Protein AF-A0A8J6JDP2-F1 (afdb_monomer)

Foldseek 3Di:
DWDWDADVVWAIEIFDPVLVVQDDPVRVVVCVVPPDDVPADPLNSQLVVLRVPAPYRVRSHVSSVVVSND

Mean predicted aligned error: 2.98 Å

Structure (mmCIF, N/CA/C/O backbone):
data_AF-A0A8J6JDP2-F1
#
_entry.id   AF-A0A8J6JDP2-F1
#
loop_
_atom_site.group_PDB
_atom_site.id
_atom_site.type_symbol
_atom_site.label_atom_id
_atom_site.label_alt_id
_atom_site.label_comp_id
_atom_site.label_asym_id
_atom_site.label_entity_id
_atom_site.label_seq_id
_atom_site.pdbx_PDB_ins_code
_atom_site.Cartn_x
_atom_site.Cartn_y
_atom_site.Cartn_z
_atom_site.occupancy
_atom_site.B_iso_or_equiv
_atom_site.auth_seq_id
_atom_site.auth_comp_id
_atom_site.auth_asym_id
_atom_site.au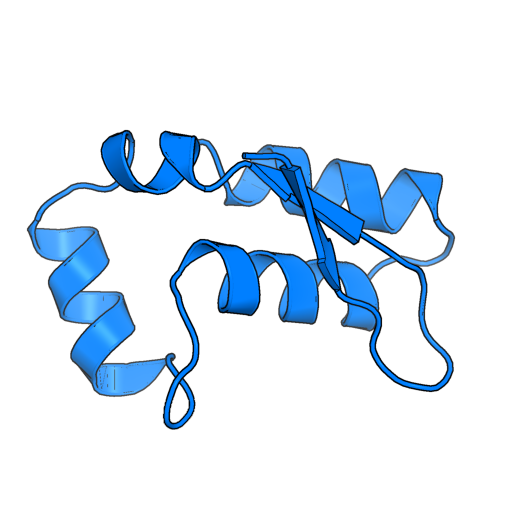th_atom_id
_atom_site.pdbx_PDB_model_num
ATOM 1 N N . MET A 1 1 ? -12.162 2.942 -12.305 1.00 57.12 1 MET A N 1
ATOM 2 C CA . MET A 1 1 ? -13.424 2.455 -11.709 1.00 57.12 1 MET A CA 1
ATOM 3 C C . MET A 1 1 ? -13.173 2.379 -10.217 1.00 57.12 1 MET A C 1
ATOM 5 O O . MET A 1 1 ? -12.136 1.838 -9.849 1.00 57.12 1 MET A O 1
ATOM 9 N N . PHE A 1 2 ? -14.010 3.027 -9.408 1.00 67.56 2 PHE A N 1
ATOM 10 C CA . PHE A 1 2 ? -13.867 3.013 -7.953 1.00 67.56 2 PHE A CA 1
ATOM 11 C C . PHE A 1 2 ? -14.662 1.837 -7.395 1.00 67.56 2 PHE A C 1
ATOM 13 O O . PHE A 1 2 ? -15.851 1.731 -7.687 1.00 67.56 2 PHE A O 1
ATOM 20 N N . ASP A 1 3 ? -14.002 0.995 -6.607 1.00 83.12 3 ASP A N 1
ATOM 21 C CA . ASP A 1 3 ? -14.609 -0.119 -5.870 1.00 83.12 3 ASP A CA 1
ATOM 22 C C . ASP A 1 3 ? -14.386 0.099 -4.360 1.00 83.12 3 ASP A C 1
ATOM 24 O O . ASP A 1 3 ? -13.743 1.071 -3.951 1.00 83.12 3 ASP A O 1
ATOM 28 N N . ALA A 1 4 ? -14.896 -0.795 -3.511 1.00 79.56 4 ALA A N 1
ATOM 29 C CA . ALA A 1 4 ? -14.639 -0.749 -2.074 1.00 79.56 4 ALA A CA 1
ATOM 30 C C . ALA A 1 4 ? -14.389 -2.141 -1.487 1.00 79.56 4 ALA A C 1
ATOM 32 O O . ALA A 1 4 ? -15.059 -3.105 -1.856 1.00 79.56 4 ALA A O 1
ATOM 33 N N . ILE A 1 5 ? -13.462 -2.221 -0.531 1.00 86.75 5 ILE A N 1
ATOM 34 C CA . ILE A 1 5 ? -13.155 -3.436 0.233 1.00 86.75 5 ILE A CA 1
ATOM 35 C C . ILE A 1 5 ? -13.337 -3.163 1.718 1.00 86.75 5 ILE A C 1
ATOM 37 O O . ILE A 1 5 ? -12.950 -2.115 2.231 1.00 86.75 5 ILE A O 1
ATOM 41 N N . GLN A 1 6 ? -13.924 -4.131 2.414 1.00 84.81 6 GLN A N 1
ATOM 42 C CA . GLN A 1 6 ? -14.071 -4.114 3.859 1.00 84.81 6 GLN A CA 1
ATOM 43 C C . GLN A 1 6 ? -13.842 -5.522 4.402 1.00 84.81 6 GLN A C 1
ATOM 45 O O . GLN A 1 6 ? -14.514 -6.467 3.987 1.00 84.81 6 GLN A O 1
ATOM 50 N N . LEU A 1 7 ? -12.916 -5.661 5.350 1.00 84.75 7 LEU A N 1
ATOM 51 C CA . LEU A 1 7 ? -12.825 -6.873 6.156 1.00 84.75 7 LEU A CA 1
ATOM 52 C C . LEU A 1 7 ? -13.920 -6.872 7.229 1.00 84.75 7 LEU A C 1
ATOM 54 O O . LEU A 1 7 ? -14.299 -5.829 7.763 1.00 84.75 7 LEU A O 1
ATOM 58 N N . GLN A 1 8 ? -14.440 -8.051 7.565 1.00 86.00 8 GLN A N 1
ATOM 59 C CA . GLN A 1 8 ? -15.467 -8.174 8.596 1.00 86.00 8 GLN A CA 1
ATOM 60 C C . GLN A 1 8 ? -14.942 -7.649 9.942 1.00 86.00 8 GLN A C 1
ATOM 62 O O . GLN A 1 8 ? -13.896 -8.085 10.407 1.00 86.00 8 GLN A O 1
ATOM 67 N N . GLY A 1 9 ? -15.673 -6.721 10.566 1.00 87.31 9 GLY A N 1
ATOM 68 C CA . GLY A 1 9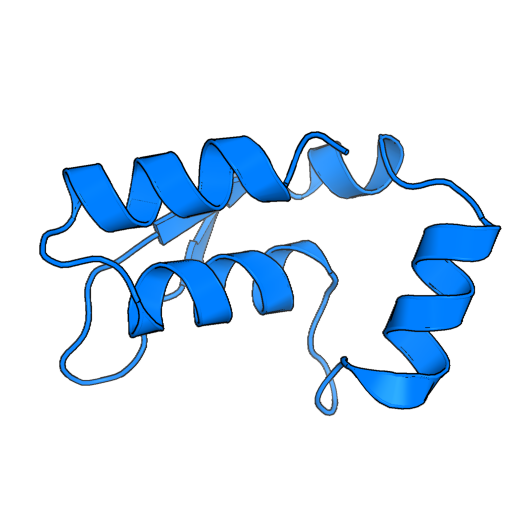 ? -15.256 -6.074 11.819 1.00 87.31 9 GLY A CA 1
ATOM 69 C C . GLY A 1 9 ? -14.270 -4.912 11.648 1.00 87.31 9 GLY A C 1
ATOM 70 O O . GLY A 1 9 ? -13.851 -4.332 12.643 1.00 87.31 9 GLY A O 1
ATOM 71 N N . HIS A 1 10 ? -13.939 -4.550 10.408 1.00 92.75 10 HIS A N 1
ATOM 72 C CA . HIS A 1 10 ? -12.988 -3.496 10.069 1.00 92.75 10 HIS A CA 1
ATOM 73 C C . HIS A 1 10 ? -13.624 -2.407 9.200 1.00 92.75 10 HIS A C 1
ATOM 75 O O . HIS A 1 10 ? -14.802 -2.472 8.837 1.00 92.75 10 HIS A O 1
ATOM 81 N N . HIS A 1 11 ? -12.838 -1.386 8.860 1.00 93.75 11 HIS A N 1
ATOM 82 C CA . HIS A 1 11 ? -13.331 -0.202 8.163 1.00 93.75 11 HIS A CA 1
ATOM 83 C C . HIS A 1 11 ? -13.284 -0.354 6.647 1.00 93.75 11 HIS A C 1
ATOM 85 O O . HIS A 1 11 ? -12.366 -0.961 6.094 1.00 93.75 11 HIS A O 1
ATOM 91 N N . GLN A 1 12 ? -14.283 0.210 5.972 1.00 95.44 12 GLN A N 1
ATOM 92 C CA . GLN A 1 12 ? -14.365 0.215 4.514 1.00 95.44 12 GLN A CA 1
ATOM 93 C C . GLN A 1 12 ? -13.291 1.125 3.904 1.00 95.44 12 GLN A C 1
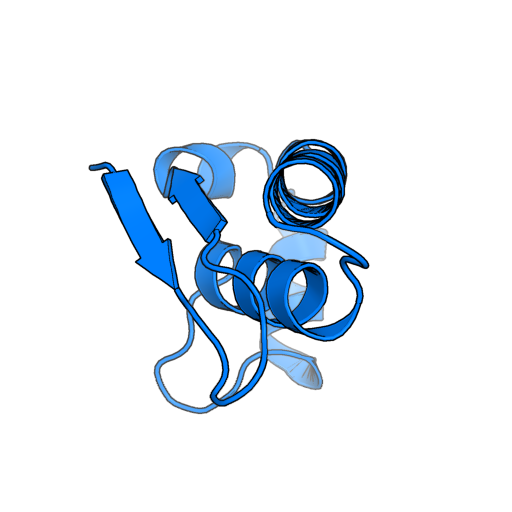ATOM 95 O O . GLN A 1 12 ? -13.103 2.255 4.355 1.00 95.44 12 GLN A O 1
ATOM 100 N N . VAL A 1 13 ? -12.651 0.649 2.837 1.00 97.81 13 VAL A N 1
ATOM 101 C CA . VAL A 1 13 ? -11.643 1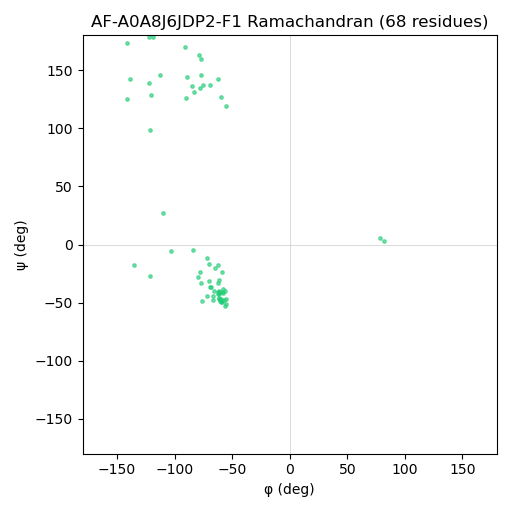.372 2.054 1.00 97.81 13 VAL A CA 1
ATOM 102 C C . VAL A 1 13 ? -12.115 1.488 0.609 1.00 97.81 13 VAL A C 1
ATOM 104 O O . VAL A 1 13 ? -12.476 0.487 -0.010 1.00 97.81 13 VAL A O 1
ATOM 107 N N . GLN A 1 14 ? -12.103 2.705 0.068 1.00 97.31 14 GLN A N 1
ATOM 108 C CA . GLN A 1 14 ? -12.350 2.967 -1.349 1.00 97.31 14 GLN A CA 1
ATOM 109 C C . GLN A 1 14 ? -11.067 2.764 -2.147 1.00 97.31 14 GLN A C 1
ATOM 111 O O . GLN A 1 14 ? -10.025 3.317 -1.785 1.00 97.31 14 GLN A O 1
ATOM 116 N N . ILE A 1 15 ? -11.161 2.016 -3.246 1.00 96.25 15 ILE A N 1
ATOM 117 C CA . ILE A 1 15 ? -10.018 1.659 -4.083 1.00 96.25 15 ILE A CA 1
ATOM 118 C C . ILE A 1 15 ? -10.074 2.310 -5.458 1.00 96.25 15 ILE A C 1
ATOM 120 O O . ILE A 1 15 ? -11.136 2.472 -6.058 1.00 96.25 15 ILE A O 1
ATOM 124 N N . ASP A 1 16 ? -8.895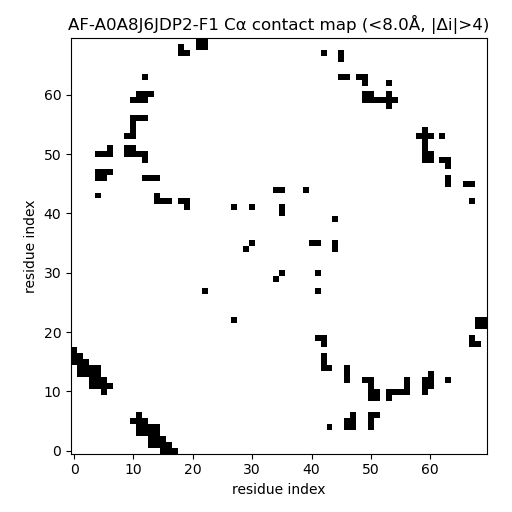 2.638 -5.972 1.00 96.25 16 ASP A N 1
ATOM 125 C CA . ASP A 1 16 ? -8.678 3.170 -7.309 1.00 96.25 16 ASP A CA 1
ATOM 126 C C . ASP A 1 16 ? -7.732 2.248 -8.083 1.00 96.25 16 ASP A C 1
ATOM 128 O O . ASP A 1 16 ? -6.508 2.329 -7.965 1.00 96.25 16 ASP A O 1
ATOM 132 N N . ARG A 1 17 ? -8.316 1.378 -8.917 1.00 95.31 17 ARG A N 1
ATOM 133 C CA . ARG A 1 17 ? -7.574 0.404 -9.737 1.00 95.31 17 ARG A CA 1
ATOM 134 C C . ARG A 1 17 ? -6.622 1.047 -10.746 1.00 95.31 17 ARG A C 1
ATOM 136 O O . ARG A 1 17 ? -5.710 0.380 -11.217 1.00 95.31 17 ARG A O 1
ATOM 143 N N . SER A 1 18 ? -6.780 2.336 -11.067 1.00 96.06 18 SER A N 1
ATOM 144 C CA . SER A 1 18 ? -5.841 3.014 -11.973 1.00 96.06 18 SER A CA 1
ATOM 145 C C . SER A 1 18 ? -4.428 3.125 -11.387 1.00 96.06 18 SER A C 1
ATOM 147 O O . SER A 1 18 ? -3.461 3.249 -12.137 1.00 96.06 18 SER A O 1
ATOM 149 N N . ARG A 1 19 ? -4.289 3.003 -10.060 1.00 96.75 19 ARG A N 1
ATOM 150 C CA . ARG A 1 19 ? -3.004 3.078 -9.358 1.00 96.75 19 ARG A CA 1
ATOM 151 C C . ARG A 1 19 ? -2.102 1.863 -9.568 1.00 96.75 19 ARG A C 1
ATOM 153 O O . ARG A 1 19 ? -0.910 1.960 -9.308 1.00 96.75 19 ARG A O 1
ATOM 160 N N . ASP A 1 20 ? -2.611 0.769 -10.134 1.00 95.50 20 ASP A N 1
ATOM 161 C CA . ASP A 1 20 ? -1.764 -0.355 -10.567 1.00 95.50 20 ASP A CA 1
ATOM 162 C C . ASP A 1 20 ? -0.711 0.080 -11.604 1.00 95.50 20 ASP A C 1
ATOM 164 O O . ASP A 1 20 ? 0.354 -0.535 -11.707 1.00 95.50 20 ASP A O 1
ATOM 168 N N . ALA A 1 21 ? -0.975 1.176 -12.328 1.00 96.19 21 ALA A N 1
ATOM 169 C CA . ALA A 1 21 ? -0.038 1.791 -13.264 1.00 96.19 21 ALA A CA 1
ATOM 170 C C . ALA A 1 21 ? 1.166 2.478 -12.589 1.00 96.19 21 ALA A C 1
ATOM 172 O O . ALA A 1 21 ? 2.145 2.760 -13.276 1.00 96.19 21 ALA A O 1
ATOM 173 N N . LEU A 1 22 ? 1.103 2.758 -11.282 1.00 96.31 22 LEU A N 1
ATOM 174 C CA . LEU A 1 22 ? 2.206 3.371 -10.531 1.00 96.31 22 LEU A CA 1
ATOM 175 C C . LEU A 1 22 ? 3.277 2.335 -10.154 1.00 96.31 22 LEU A C 1
ATOM 177 O O . LEU A 1 22 ? 4.465 2.647 -10.127 1.00 96.31 22 LEU A O 1
ATOM 181 N N . LEU A 1 23 ? 2.874 1.068 -10.006 1.00 95.75 23 LEU A N 1
ATOM 182 C C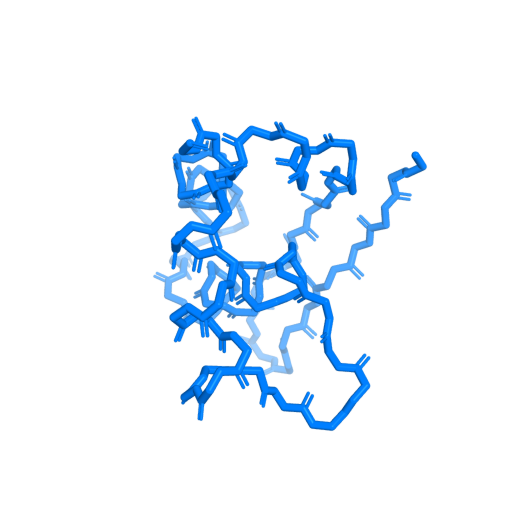A . LEU A 1 23 ? 3.791 -0.013 -9.672 1.00 95.75 23 LEU A CA 1
ATOM 183 C C . LEU A 1 23 ? 4.850 -0.214 -10.765 1.00 95.75 23 LEU A C 1
ATOM 185 O O . LEU A 1 23 ? 4.578 -0.175 -11.968 1.00 95.75 23 LEU A O 1
ATOM 189 N N . THR A 1 24 ? 6.071 -0.519 -10.340 1.00 96.06 24 THR A N 1
ATOM 190 C CA . THR A 1 24 ? 7.130 -0.983 -11.244 1.00 96.06 24 THR A CA 1
ATOM 191 C C . THR A 1 24 ? 6.923 -2.452 -11.615 1.00 96.06 24 THR A C 1
ATOM 193 O O . THR A 1 24 ? 6.269 -3.200 -10.886 1.00 96.06 24 THR A O 1
ATOM 196 N N . ASP A 1 25 ? 7.532 -2.904 -12.715 1.00 96.50 25 ASP A N 1
ATOM 197 C CA . ASP A 1 25 ? 7.487 -4.321 -13.111 1.00 96.50 25 ASP A CA 1
ATOM 198 C C . ASP A 1 25 ? 8.060 -5.242 -12.027 1.00 96.50 25 ASP A C 1
ATOM 200 O O . ASP A 1 25 ? 7.480 -6.281 -11.715 1.00 96.50 25 ASP A O 1
ATOM 204 N N . PHE A 1 26 ? 9.164 -4.832 -11.394 1.00 96.12 26 PHE A N 1
ATOM 205 C CA . PHE A 1 26 ? 9.759 -5.581 -10.288 1.00 96.12 26 PHE A CA 1
ATOM 206 C C . PHE A 1 26 ? 8.843 -5.617 -9.056 1.00 96.12 26 PHE A C 1
ATOM 208 O O . PHE A 1 26 ? 8.716 -6.659 -8.408 1.00 96.12 26 PHE A O 1
ATOM 215 N N . GLY A 1 27 ? 8.181 -4.497 -8.746 1.00 95.00 27 GLY A N 1
ATOM 216 C CA . GLY A 1 27 ? 7.196 -4.419 -7.670 1.00 95.00 27 GLY A CA 1
ATOM 217 C C . GLY A 1 27 ? 6.036 -5.386 -7.898 1.00 95.00 27 GLY A C 1
ATOM 218 O O . GLY A 1 27 ? 5.743 -6.189 -7.015 1.00 95.00 27 GLY A O 1
ATOM 219 N N . ARG A 1 28 ? 5.446 -5.379 -9.101 1.00 95.88 28 ARG A N 1
ATOM 220 C CA . ARG A 1 28 ? 4.388 -6.323 -9.498 1.00 95.88 28 ARG A CA 1
ATOM 221 C C . ARG A 1 28 ? 4.830 -7.776 -9.354 1.00 95.88 28 ARG A C 1
ATOM 223 O O . ARG A 1 28 ? 4.195 -8.518 -8.616 1.00 95.88 28 ARG A O 1
ATOM 230 N N . ALA A 1 29 ? 5.974 -8.139 -9.938 1.00 96.81 29 ALA A N 1
ATOM 231 C CA . ALA A 1 29 ? 6.501 -9.502 -9.857 1.00 96.81 29 ALA A CA 1
ATOM 232 C C . ALA A 1 29 ? 6.720 -9.966 -8.405 1.00 96.81 29 ALA A C 1
ATOM 234 O O . ALA A 1 29 ? 6.446 -11.110 -8.056 1.00 96.81 29 ALA A O 1
ATOM 235 N N . THR A 1 30 ? 7.178 -9.063 -7.534 1.00 96.19 30 THR A N 1
ATOM 236 C CA . THR A 1 30 ? 7.383 -9.360 -6.111 1.00 96.19 30 THR A CA 1
ATOM 237 C C . THR A 1 30 ? 6.065 -9.586 -5.363 1.00 96.19 30 THR A C 1
ATOM 239 O O . THR A 1 30 ? 6.020 -10.408 -4.443 1.00 96.19 30 THR A O 1
ATOM 242 N N . LEU A 1 31 ? 5.015 -8.839 -5.718 1.00 96.31 31 LEU A N 1
ATOM 243 C CA . LEU A 1 31 ? 3.679 -8.977 -5.134 1.00 96.31 31 LEU A CA 1
ATOM 244 C C . LEU A 1 31 ? 2.995 -10.265 -5.604 1.00 96.31 31 LEU A C 1
ATOM 246 O O . LEU A 1 31 ? 2.457 -10.992 -4.767 1.00 96.31 31 LEU A O 1
ATOM 250 N N . ASP A 1 32 ? 3.083 -10.564 -6.902 1.00 96.00 32 ASP A N 1
ATOM 251 C CA . ASP A 1 32 ? 2.517 -11.771 -7.515 1.00 96.00 32 ASP A CA 1
ATOM 252 C C . ASP A 1 32 ? 3.069 -13.052 -6.882 1.00 96.00 32 ASP A C 1
ATOM 254 O O . ASP A 1 32 ? 2.320 -13.986 -6.611 1.00 96.00 32 ASP A O 1
ATOM 258 N N . ASP A 1 33 ? 4.375 -13.087 -6.609 1.00 96.88 33 ASP A N 1
ATOM 259 C CA . ASP A 1 33 ? 5.054 -14.279 -6.094 1.00 96.88 33 ASP A CA 1
ATOM 260 C C . ASP A 1 33 ? 4.666 -14.624 -4.643 1.00 96.88 33 ASP A C 1
ATOM 262 O O . ASP A 1 33 ? 4.677 -15.792 -4.257 1.00 96.88 33 ASP A O 1
ATOM 266 N N . ARG A 1 34 ? 4.341 -13.625 -3.803 1.00 96.38 34 ARG A N 1
ATOM 267 C CA . ARG A 1 34 ? 4.312 -13.823 -2.334 1.00 96.38 34 ARG A CA 1
ATOM 268 C C . ARG A 1 34 ? 3.121 -13.241 -1.582 1.00 96.38 34 ARG A C 1
ATOM 270 O O . ARG A 1 34 ? 2.930 -13.618 -0.426 1.00 96.38 34 ARG A O 1
ATOM 277 N N . TYR A 1 35 ? 2.369 -12.305 -2.160 1.00 96.00 35 TYR A N 1
ATOM 278 C CA . TYR A 1 35 ? 1.438 -11.472 -1.384 1.00 96.00 35 TYR A CA 1
ATOM 279 C C . TYR A 1 35 ? -0.025 -11.561 -1.814 1.00 96.00 35 TYR A C 1
ATOM 281 O O . TYR A 1 35 ? -0.896 -11.324 -0.973 1.00 96.00 35 TYR A O 1
ATOM 289 N N . LEU A 1 36 ? -0.303 -11.885 -3.079 1.00 95.56 36 LEU A N 1
ATOM 290 C CA . LEU A 1 36 ? -1.673 -11.970 -3.578 1.00 95.56 36 LEU A CA 1
ATOM 291 C C . LEU A 1 36 ? -2.355 -13.275 -3.159 1.00 95.56 36 LEU A C 1
ATOM 293 O O . LEU A 1 36 ? -1.801 -14.368 -3.285 1.00 95.56 36 LEU A O 1
ATOM 297 N N . MET A 1 37 ? -3.597 -13.160 -2.698 1.00 94.06 37 MET A N 1
ATOM 298 C CA . MET A 1 37 ? -4.502 -14.299 -2.563 1.00 94.06 37 MET A CA 1
ATOM 299 C C . MET A 1 37 ? -5.111 -14.692 -3.926 1.00 94.06 37 MET A C 1
ATOM 301 O O . MET A 1 37 ? -5.102 -13.893 -4.865 1.00 94.06 37 MET A O 1
ATOM 305 N N . PRO A 1 38 ? -5.686 -15.905 -4.068 1.00 94.12 38 PRO A N 1
ATOM 306 C CA . PRO A 1 38 ? -6.343 -16.311 -5.309 1.00 94.12 38 PRO A CA 1
ATOM 307 C C . PRO A 1 38 ? -7.435 -15.321 -5.745 1.00 94.12 38 PRO A C 1
ATOM 309 O O . PRO A 1 38 ? -8.410 -15.112 -5.026 1.00 94.12 38 PRO A O 1
ATOM 312 N N . GLY A 1 39 ? -7.273 -14.734 -6.935 1.00 92.12 39 GLY A N 1
ATOM 313 C CA . GLY A 1 39 ? -8.211 -13.758 -7.504 1.00 92.12 39 GLY A CA 1
ATOM 314 C C . GLY A 1 39 ? -8.100 -12.333 -6.945 1.00 92.12 39 GLY A C 1
ATOM 315 O O . GLY A 1 39 ? -8.919 -11.494 -7.306 1.00 92.12 39 GLY A O 1
ATOM 316 N N . GLU A 1 40 ? -7.118 -12.051 -6.087 1.00 94.94 40 GLU A N 1
ATOM 317 C CA . GLU A 1 40 ? -6.876 -10.725 -5.509 1.00 94.94 40 GLU A CA 1
ATOM 318 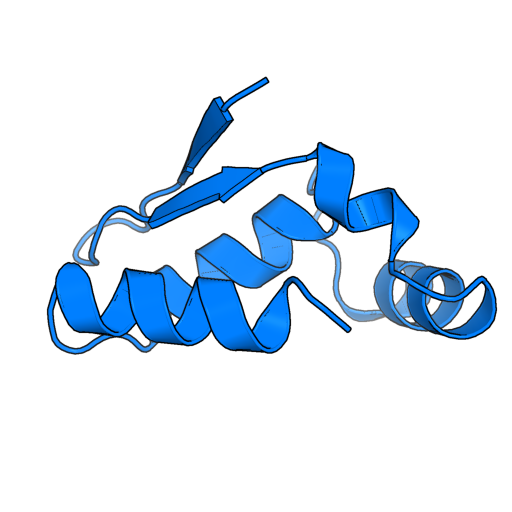C C . GLU A 1 40 ? -6.017 -9.857 -6.444 1.00 94.94 40 GLU A C 1
ATOM 320 O O . GLU A 1 40 ? -5.016 -10.329 -6.980 1.00 94.94 40 GLU A O 1
ATOM 325 N N . SER A 1 41 ? -6.376 -8.581 -6.631 1.00 95.56 41 SER A N 1
ATOM 326 C CA . SER A 1 41 ? -5.531 -7.604 -7.335 1.00 95.56 41 SER A CA 1
ATOM 327 C C . SER A 1 41 ? -4.593 -6.846 -6.380 1.00 95.56 41 SER A C 1
ATOM 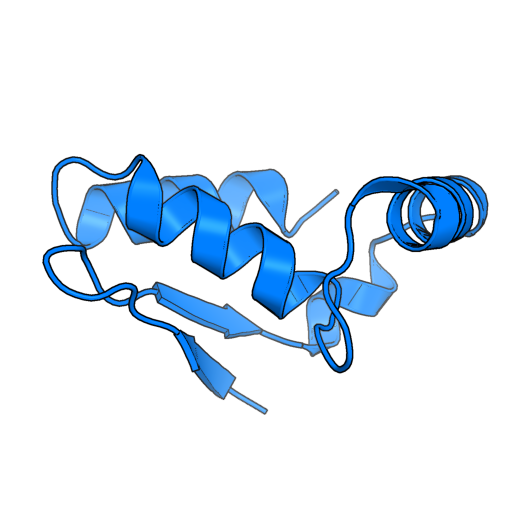32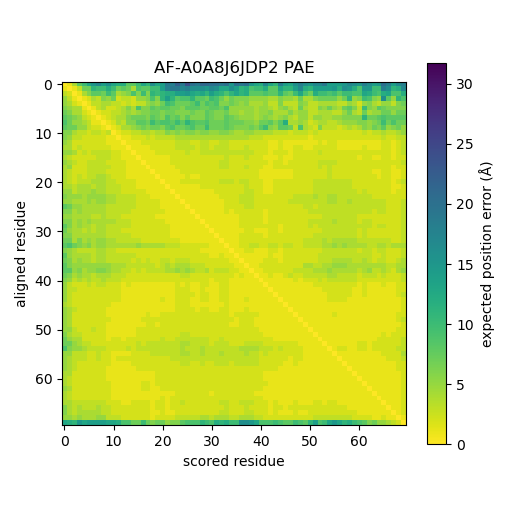9 O O . SER A 1 41 ? -4.762 -6.882 -5.161 1.00 95.56 41 SER A O 1
ATOM 331 N N . TYR A 1 42 ? -3.627 -6.079 -6.906 1.00 96.88 42 TYR A N 1
ATOM 332 C CA . TYR A 1 42 ? -2.712 -5.293 -6.061 1.00 96.88 42 TYR A CA 1
ATOM 333 C C . TYR A 1 42 ? -3.436 -4.250 -5.199 1.00 96.88 42 TYR A C 1
ATOM 335 O O . TYR A 1 42 ? -3.185 -4.157 -3.997 1.00 96.88 42 TYR A O 1
ATOM 343 N N . GLN A 1 43 ? -4.374 -3.490 -5.779 1.00 97.62 43 GLN A N 1
ATOM 344 C CA . GLN A 1 43 ? -5.198 -2.569 -4.988 1.00 97.62 43 GLN A CA 1
ATOM 345 C C . GLN A 1 43 ? -6.058 -3.287 -3.951 1.00 97.62 43 GLN A C 1
ATOM 347 O O . GLN A 1 43 ? -6.273 -2.735 -2.871 1.00 97.62 43 GLN A O 1
ATOM 352 N N . ASP A 1 44 ? -6.516 -4.503 -4.252 1.00 97.06 44 ASP A N 1
ATOM 353 C CA . ASP A 1 44 ? -7.314 -5.280 -3.312 1.00 97.06 44 ASP A CA 1
ATOM 354 C C . ASP A 1 44 ? -6.474 -5.681 -2.084 1.00 97.06 44 ASP A C 1
ATOM 356 O O . ASP A 1 44 ? -6.898 -5.465 -0.946 1.00 97.06 44 ASP A O 1
ATOM 360 N N . LEU A 1 45 ? -5.233 -6.136 -2.310 1.00 97.00 45 LEU A N 1
ATOM 361 C CA . LEU A 1 45 ? -4.238 -6.401 -1.264 1.00 97.00 45 LEU A CA 1
ATOM 362 C C . LEU A 1 45 ? -4.007 -5.165 -0.383 1.00 97.00 45 LEU A C 1
ATOM 364 O O . LEU A 1 45 ? -4.074 -5.252 0.847 1.00 97.00 45 LEU A O 1
ATOM 368 N N . PHE A 1 46 ? -3.744 -4.007 -0.991 1.00 97.69 46 PHE A N 1
ATOM 369 C CA . PHE A 1 46 ? -3.493 -2.773 -0.245 1.00 97.69 46 PHE A CA 1
ATOM 370 C C . PHE A 1 46 ? -4.702 -2.355 0.589 1.00 97.69 46 PHE A C 1
ATOM 372 O O . PHE A 1 46 ? -4.562 -1.995 1.759 1.00 97.69 46 PHE A O 1
ATOM 379 N N . ALA A 1 47 ? -5.902 -2.443 0.027 1.00 97.62 47 ALA A N 1
ATOM 380 C CA . ALA A 1 47 ? -7.120 -2.089 0.736 1.00 97.62 47 ALA A CA 1
ATOM 381 C C . ALA A 1 47 ? -7.452 -3.066 1.862 1.00 97.62 47 ALA A C 1
ATOM 383 O O . ALA A 1 47 ? -7.885 -2.636 2.929 1.00 97.62 47 ALA A O 1
ATOM 384 N N . ARG A 1 48 ? -7.184 -4.363 1.679 1.00 97.12 48 ARG A N 1
ATOM 385 C CA . ARG A 1 48 ? -7.298 -5.364 2.742 1.00 97.12 48 ARG A CA 1
ATOM 386 C C . ARG A 1 48 ? -6.373 -5.045 3.915 1.00 97.12 48 ARG A C 1
ATOM 388 O O . ARG A 1 48 ? -6.820 -5.071 5.059 1.00 97.12 48 ARG A O 1
ATOM 395 N N . VAL A 1 49 ? -5.107 -4.719 3.643 1.00 97.19 49 VAL A N 1
ATOM 396 C CA . VAL A 1 49 ? -4.140 -4.305 4.676 1.00 97.19 49 VAL A CA 1
ATOM 397 C C . VAL A 1 49 ? -4.627 -3.034 5.375 1.00 97.19 49 VAL A C 1
ATOM 399 O O . VAL A 1 49 ? -4.708 -2.990 6.598 1.00 97.19 49 VAL A O 1
ATOM 402 N N . ALA A 1 50 ? -5.027 -2.019 4.617 1.00 98.06 50 ALA A N 1
ATOM 403 C CA . ALA A 1 50 ? -5.516 -0.764 5.171 1.00 98.06 50 ALA A CA 1
ATOM 404 C C . ALA A 1 50 ? -6.783 -0.932 6.031 1.00 98.06 50 ALA A C 1
ATOM 406 O O . ALA A 1 50 ? -6.882 -0.335 7.101 1.00 98.06 50 ALA A O 1
ATOM 407 N N . SER A 1 51 ? -7.717 -1.783 5.598 1.00 97.12 51 SER A N 1
ATOM 408 C CA . SER A 1 51 ? -8.923 -2.138 6.352 1.00 97.12 51 SER A CA 1
ATOM 409 C C . SER A 1 51 ? -8.555 -2.812 7.677 1.00 97.12 51 SER A C 1
ATOM 411 O O . SER A 1 51 ? -9.049 -2.402 8.724 1.00 97.12 51 SER A O 1
ATOM 413 N N . ALA A 1 52 ? -7.630 -3.780 7.659 1.00 97.00 52 ALA A N 1
ATOM 414 C CA . ALA A 1 52 ? -7.204 -4.506 8.856 1.00 97.00 52 ALA A CA 1
ATOM 415 C C . ALA A 1 52 ? -6.539 -3.611 9.918 1.00 97.00 52 ALA A C 1
ATOM 417 O O . ALA A 1 52 ? -6.773 -3.805 11.109 1.00 97.00 52 ALA A O 1
ATOM 418 N N . PHE A 1 53 ? -5.701 -2.662 9.487 1.00 96.31 53 PHE A N 1
ATOM 419 C CA . PHE A 1 53 ? -4.823 -1.884 10.372 1.00 96.31 53 PHE A CA 1
ATOM 420 C C . PHE A 1 53 ? -5.302 -0.454 10.665 1.00 96.31 53 PHE A C 1
ATOM 422 O O . PHE A 1 53 ? -4.669 0.239 11.458 1.00 96.31 53 PHE A O 1
ATOM 429 N N . GLY A 1 54 ? -6.382 0.016 10.039 1.00 97.00 54 GLY A N 1
ATOM 430 C CA . GLY A 1 54 ? -6.959 1.321 10.357 1.00 97.00 54 GLY A CA 1
ATOM 431 C C . GLY A 1 54 ? -7.740 1.308 11.674 1.00 97.00 54 GLY A C 1
ATOM 432 O O . GLY A 1 54 ? -8.532 0.402 11.920 1.00 97.00 54 GLY A O 1
ATOM 433 N N . ASP A 1 55 ? -7.567 2.345 12.494 1.00 96.19 55 ASP A N 1
ATOM 434 C CA . ASP A 1 55 ? -8.311 2.496 13.761 1.00 96.19 55 ASP A CA 1
ATOM 435 C C . ASP A 1 55 ? -9.756 2.967 13.546 1.00 96.19 55 ASP A C 1
ATOM 437 O O . ASP A 1 55 ? -10.671 2.573 14.269 1.00 96.19 55 ASP A O 1
ATOM 441 N N . ASP A 1 56 ? -9.964 3.792 12.523 1.00 96.88 56 ASP A N 1
ATOM 442 C CA . ASP A 1 56 ? -11.255 4.274 12.045 1.00 96.88 56 ASP A CA 1
ATOM 443 C C . ASP A 1 56 ? -11.260 4.336 10.508 1.00 96.88 56 ASP A C 1
ATOM 445 O O . ASP A 1 56 ? -10.240 4.107 9.848 1.00 96.88 56 ASP A O 1
ATOM 449 N N . GLN A 1 57 ? -12.419 4.624 9.916 1.00 97.00 57 GLN A N 1
ATOM 450 C CA . GLN A 1 57 ? -12.555 4.709 8.462 1.00 97.00 57 GLN A CA 1
ATOM 451 C C . GLN A 1 57 ? -11.623 5.759 7.824 1.00 97.00 57 GLN A C 1
ATOM 453 O O . GLN A 1 57 ? -10.925 5.409 6.868 1.00 97.00 57 GLN A O 1
ATOM 458 N N . PRO A 1 58 ? -11.536 7.010 8.322 1.00 98.06 58 PRO A N 1
ATOM 459 C CA . PRO A 1 58 ? -10.547 7.967 7.827 1.00 98.06 58 PRO A CA 1
ATOM 460 C C . PRO A 1 58 ? -9.102 7.458 7.911 1.00 98.06 58 PRO A C 1
ATOM 462 O O . PRO A 1 58 ? -8.314 7.678 6.991 1.00 98.06 58 PRO A O 1
ATOM 465 N N . HIS A 1 59 ? -8.733 6.773 8.994 1.00 98.12 59 HIS A N 1
ATOM 466 C CA . HIS A 1 59 ? -7.398 6.223 9.179 1.00 98.12 59 HIS A CA 1
ATOM 467 C C . HIS A 1 59 ? -7.113 5.099 8.180 1.00 98.12 59 HIS A C 1
ATOM 469 O O . HIS A 1 59 ? -6.087 5.159 7.503 1.00 98.12 59 HIS A O 1
ATOM 475 N N . ALA A 1 60 ? -8.030 4.144 8.017 1.00 98.38 60 ALA A N 1
ATOM 476 C CA . ALA A 1 60 ? -7.908 3.087 7.017 1.00 98.38 60 ALA A CA 1
ATOM 477 C C . ALA A 1 60 ? -7.714 3.677 5.610 1.00 98.38 60 ALA A C 1
ATOM 479 O O . ALA A 1 60 ? -6.777 3.312 4.901 1.00 98.38 60 ALA A O 1
ATOM 480 N N . GLN A 1 61 ? -8.522 4.672 5.231 1.00 98.38 61 GLN A N 1
ATOM 481 C CA . GLN A 1 61 ? -8.390 5.319 3.925 1.00 98.38 61 GLN A CA 1
ATOM 482 C C . GLN A 1 61 ? -7.024 6.005 3.747 1.00 98.38 61 GLN A C 1
ATOM 484 O O . GLN A 1 61 ? -6.413 5.867 2.689 1.00 98.38 61 GLN A O 1
ATOM 489 N N . ARG A 1 62 ? -6.497 6.679 4.782 1.00 98.19 62 ARG A N 1
ATOM 490 C CA . ARG A 1 62 ? -5.147 7.276 4.739 1.00 98.19 62 ARG A CA 1
ATOM 491 C C . ARG A 1 62 ? -4.050 6.234 4.536 1.00 98.19 62 ARG A C 1
ATOM 493 O O . ARG A 1 62 ? -3.140 6.483 3.751 1.00 98.19 62 ARG A O 1
ATOM 500 N N . ILE A 1 63 ? -4.126 5.087 5.222 1.00 98.25 63 ILE A N 1
ATOM 501 C CA . ILE A 1 63 ? -3.157 3.995 5.035 1.00 98.25 63 ILE A CA 1
ATOM 502 C C . ILE A 1 63 ? -3.182 3.544 3.575 1.00 98.25 63 ILE A C 1
ATOM 504 O O . ILE A 1 63 ? -2.129 3.497 2.939 1.00 98.25 63 ILE A O 1
ATOM 508 N N . TYR A 1 64 ? -4.375 3.282 3.031 1.00 98.25 64 TYR A N 1
ATOM 509 C CA . TYR A 1 64 ? -4.536 2.895 1.632 1.00 98.25 64 TYR A CA 1
ATOM 510 C C . TYR A 1 64 ? -3.957 3.943 0.681 1.00 98.25 64 TYR A C 1
ATOM 512 O O . TYR A 1 64 ? -3.192 3.597 -0.217 1.00 98.25 64 TYR A O 1
ATOM 520 N N . ASP A 1 65 ? -4.271 5.224 0.879 1.00 98.06 65 ASP A N 1
ATOM 521 C CA . ASP A 1 65 ? -3.802 6.295 0.001 1.00 98.06 65 ASP A CA 1
ATOM 522 C C . ASP A 1 65 ? -2.278 6.438 -0.033 1.00 98.06 65 ASP A C 1
ATOM 524 O O . ASP A 1 65 ? -1.739 6.808 -1.077 1.00 98.06 65 ASP A O 1
ATOM 528 N N . TYR A 1 66 ? -1.583 6.117 1.060 1.00 97.00 66 TYR A N 1
ATOM 529 C CA . TYR A 1 66 ? -0.122 6.123 1.094 1.00 97.00 66 TYR A CA 1
ATOM 530 C C . TYR A 1 66 ? 0.490 4.918 0.388 1.00 97.00 66 TYR A C 1
ATOM 532 O O . TYR A 1 66 ? 1.380 5.089 -0.440 1.00 97.00 66 TYR A O 1
ATOM 540 N N . ILE A 1 67 ? 0.018 3.707 0.683 1.00 96.12 67 ILE A N 1
ATOM 541 C CA . ILE A 1 67 ? 0.640 2.488 0.142 1.00 96.12 67 ILE A CA 1
ATOM 542 C C . ILE A 1 67 ? 0.262 2.218 -1.319 1.00 96.12 67 ILE A C 1
ATOM 544 O O . ILE A 1 67 ? 0.996 1.535 -2.021 1.00 96.12 67 ILE A O 1
ATOM 548 N N . SER A 1 68 ? -0.870 2.745 -1.795 1.00 96.69 68 SER A N 1
ATOM 549 C CA . SER A 1 68 ? -1.352 2.499 -3.162 1.00 96.69 68 SER A CA 1
ATOM 550 C C . SER A 1 68 ? -0.738 3.415 -4.221 1.00 96.69 68 SER A C 1
ATOM 552 O O . SER A 1 68 ? -1.037 3.239 -5.395 1.00 96.69 68 SER A O 1
ATOM 554 N N . ARG A 1 69 ? 0.083 4.406 -3.846 1.00 94.06 69 ARG A N 1
ATOM 555 C CA . ARG A 1 69 ? 0.669 5.395 -4.777 1.00 94.06 69 ARG A CA 1
ATOM 556 C C . ARG A 1 69 ? 2.182 5.233 -4.983 1.00 94.06 69 ARG A C 1
ATOM 558 O O . ARG A 1 69 ? 2.863 6.225 -5.237 1.00 94.06 69 ARG A O 1
ATOM 565 N N . LEU A 1 70 ? 2.682 4.011 -4.807 1.00 79.25 70 LEU A N 1
ATOM 566 C CA . LEU A 1 70 ? 4.092 3.632 -4.970 1.00 79.25 70 LEU A CA 1
ATOM 567 C C . LEU A 1 70 ? 4.521 3.592 -6.433 1.00 79.25 70 LEU A C 1
ATOM 569 O O . LEU A 1 70 ? 3.713 3.080 -7.236 1.00 79.25 70 LEU A O 1
#

Nearest PDB structures (foldseek):
  7v3f-assembly1_D  TM=7.399E-01  e=8.417E+00  Dengue virus 2 Thailand/NGS-C/1944
  8jn5-assembly1_B  TM=7.364E-01  e=9.590E+00  dengue virus type 3

Sequence (70 aa):
MFDAIQLQGHHQVQIDRSRDALLTDFGRATLDDRYLMPGESYQDLFARVASAFGDDQPHAQRIYDYISRL

pLDDT: mean 94.02, std 6.96, range [57.12, 98.38]

Radius of gyration: 11.55 Å; Cα contacts (8 Å, |Δi|>4): 99; chains: 1; bounding box: 25×24×27 Å

Solvent-accessible surface area (backbone atoms only — not comparable to full-atom values): 3974 Å² total; per-residue (Å²): 112,78,52,74,41,61,48,94,97,44,27,60,18,80,39,59,62,72,38,66,73,52,47,48,73,67,55,49,56,56,39,66,76,75,67,56,56,95,92,50,50,73,59,52,51,43,25,50,52,15,8,71,72,28,91,43,45,73,49,9,37,51,48,25,61,61,69,50,69,76

Secondary structure (DSSP, 8-state):
-EEEE--TTS--EEEEGGGGGTS-HHHHHHHHHHTPPTT--HHHHHHHHHHHH-SSHHHHHHHHHHHTT-